Protein AF-A0A950ZQ59-F1 (afdb_monomer_lite)

Radius of gyration: 11.99 Å; chains: 1; bounding box: 27×31×25 Å

Sequence (59 aa):
YEPYVPNKVVACLAPGQPATLPLHEGREPRNGQATAYVCTNYVCAAPTSDPNELRAQLR

Foldseek 3Di:
DQDDDPPDDDDDDDPPDDDPDPVCVPPDDDPPADWDWDDDPNDIDDIDRDPVVVSVSRD

Secondary structure (DSSP, 8-state):
-PPP-TT-------TTS---SGGGTT---BTTB--B--EETTEEPPPB--HHHHHHHT-

pLDDT: mean 89.6, std 5.68, range [64.31, 96.0]

Structure (mmCIF, N/CA/C/O backbone):
data_AF-A0A950ZQ59-F1
#
_entry.id   AF-A0A950ZQ59-F1
#
loop_
_atom_site.group_PDB
_atom_site.id
_atom_site.type_symbol
_atom_site.label_atom_id
_atom_site.label_alt_id
_atom_site.label_comp_id
_atom_site.label_asym_id
_atom_site.label_entity_id
_atom_site.label_seq_id
_atom_site.pdbx_PDB_ins_code
_atom_site.Cartn_x
_atom_site.Cartn_y
_atom_site.Cartn_z
_atom_site.occupancy
_atom_site.B_iso_or_equiv
_atom_site.auth_seq_id
_atom_site.auth_comp_id
_atom_site.auth_asym_id
_atom_site.auth_atom_id
_atom_site.pdbx_PDB_model_num
ATOM 1 N N . TYR A 1 1 ? -3.179 -21.280 -5.266 1.00 64.31 1 TYR A N 1
ATOM 2 C CA . TYR A 1 1 ? -1.867 -21.266 -4.596 1.00 64.31 1 TYR A CA 1
ATOM 3 C C . TYR A 1 1 ? -1.286 -19.878 -4.783 1.00 64.31 1 TYR A C 1
ATOM 5 O O . TYR A 1 1 ? -1.229 -19.432 -5.923 1.00 64.31 1 TYR A O 1
ATOM 13 N N . GLU A 1 2 ? -0.962 -19.167 -3.706 1.00 69.56 2 GLU A N 1
ATOM 14 C CA . GLU A 1 2 ? -0.290 -17.863 -3.794 1.00 69.56 2 GLU A CA 1
ATOM 15 C C . GLU A 1 2 ? 1.221 -18.080 -3.623 1.00 69.56 2 GLU A C 1
ATOM 17 O O . GLU A 1 2 ? 1.615 -18.853 -2.746 1.00 69.56 2 GLU A O 1
ATOM 22 N N . PRO A 1 3 ? 2.074 -17.469 -4.468 1.00 79.12 3 PRO A N 1
ATOM 23 C CA . PRO A 1 3 ? 3.516 -17.627 -4.350 1.00 79.12 3 PRO A CA 1
ATOM 24 C C . PRO A 1 3 ? 4.006 -17.031 -3.026 1.00 79.12 3 PRO A C 1
ATOM 26 O O . PRO A 1 3 ? 3.539 -15.981 -2.576 1.00 79.12 3 PRO A O 1
ATOM 29 N N . TYR A 1 4 ? 4.956 -17.714 -2.391 1.00 83.31 4 TYR A N 1
ATOM 30 C CA . TYR A 1 4 ? 5.624 -17.192 -1.206 1.00 83.31 4 TYR A CA 1
ATOM 31 C C . TYR A 1 4 ? 6.553 -16.041 -1.606 1.00 83.31 4 TYR A C 1
ATOM 33 O O . TYR A 1 4 ? 7.426 -16.220 -2.451 1.00 83.31 4 TYR A O 1
ATOM 41 N N . VAL A 1 5 ? 6.366 -14.873 -0.984 1.00 85.31 5 VAL A N 1
ATOM 42 C CA . VAL A 1 5 ? 7.196 -13.683 -1.213 1.00 85.31 5 VAL A CA 1
ATOM 43 C C . VAL A 1 5 ? 8.063 -13.457 0.026 1.00 85.31 5 VAL A C 1
ATOM 45 O O . VAL A 1 5 ? 7.556 -12.934 1.028 1.00 85.31 5 VAL A O 1
ATOM 48 N N . PRO A 1 6 ? 9.345 -13.869 0.007 1.00 82.38 6 PRO A N 1
ATOM 49 C CA . PRO A 1 6 ? 10.242 -13.598 1.119 1.00 82.38 6 PRO A CA 1
ATOM 50 C C . PRO A 1 6 ? 10.408 -12.082 1.277 1.00 82.38 6 PRO A C 1
ATOM 52 O O . PRO A 1 6 ? 10.528 -11.357 0.292 1.00 82.38 6 PRO A O 1
ATOM 55 N N . ASN A 1 7 ? 10.414 -11.603 2.523 1.00 88.62 7 ASN A N 1
ATOM 56 C CA . ASN A 1 7 ? 10.536 -10.182 2.893 1.00 88.62 7 ASN A CA 1
ATOM 57 C C . ASN A 1 7 ? 9.295 -9.303 2.635 1.00 88.62 7 ASN A C 1
ATOM 59 O O . ASN A 1 7 ? 9.393 -8.076 2.636 1.00 88.62 7 ASN A O 1
ATOM 63 N N . LYS A 1 8 ? 8.109 -9.897 2.464 1.00 90.62 8 LYS A N 1
ATOM 64 C CA . LYS A 1 8 ? 6.848 -9.143 2.424 1.00 90.62 8 LYS A CA 1
ATOM 65 C C . LYS A 1 8 ? 6.380 -8.774 3.835 1.00 90.62 8 LYS A C 1
ATOM 67 O O . LYS A 1 8 ? 6.062 -9.657 4.629 1.00 90.62 8 LYS A O 1
ATOM 72 N N . VAL A 1 9 ? 6.248 -7.478 4.110 1.00 92.06 9 VAL A N 1
ATOM 73 C CA . VAL A 1 9 ? 5.592 -6.953 5.318 1.00 92.06 9 VAL A CA 1
ATOM 74 C C . VAL A 1 9 ? 4.224 -6.403 4.934 1.00 92.06 9 VAL A C 1
ATOM 76 O O . VAL A 1 9 ? 4.112 -5.605 4.006 1.00 92.06 9 VAL A O 1
ATOM 79 N N . VAL A 1 10 ? 3.181 -6.831 5.644 1.00 92.19 10 VAL A N 1
ATOM 80 C CA . VAL A 1 10 ? 1.820 -6.314 5.474 1.00 92.19 10 VAL A CA 1
ATOM 81 C C . VAL A 1 10 ? 1.441 -5.579 6.745 1.00 92.19 10 VAL A C 1
ATOM 83 O O . VAL A 1 10 ? 1.495 -6.147 7.832 1.00 92.19 10 VAL A O 1
ATOM 86 N N . ALA A 1 11 ? 1.057 -4.319 6.600 1.00 93.12 11 ALA A N 1
ATOM 87 C CA . ALA A 1 11 ? 0.586 -3.498 7.697 1.00 93.12 11 ALA A CA 1
ATOM 88 C C . ALA A 1 11 ? -0.750 -2.874 7.299 1.00 93.12 11 ALA A C 1
ATOM 90 O O . ALA A 1 11 ? -0.879 -2.274 6.231 1.00 93.12 11 ALA A O 1
ATOM 91 N N . CYS A 1 12 ? -1.741 -3.039 8.167 1.00 92.56 12 CYS A N 1
ATOM 92 C CA . CYS A 1 12 ? -3.120 -2.649 7.918 1.00 92.56 12 CYS A CA 1
ATOM 93 C C . CYS A 1 12 ? -3.511 -1.526 8.875 1.00 92.56 12 CYS A C 1
ATOM 95 O O . CYS A 1 12 ? -3.270 -1.635 10.075 1.00 92.56 12 CYS A O 1
ATOM 97 N N . LEU A 1 13 ? -4.165 -0.493 8.349 1.00 91.06 13 LEU A N 1
ATOM 98 C CA . LEU A 1 13 ? -4.780 0.563 9.145 1.00 91.06 13 LEU A CA 1
ATOM 99 C C . LEU A 1 13 ? -6.280 0.580 8.858 1.00 91.06 13 LEU A C 1
ATOM 101 O O . LEU A 1 13 ? -6.693 0.679 7.703 1.00 91.06 13 LEU A O 1
ATOM 105 N N . ALA A 1 14 ? -7.091 0.455 9.907 1.00 87.44 14 ALA A N 1
ATOM 106 C CA . ALA A 1 14 ? -8.535 0.586 9.774 1.00 87.44 14 ALA A CA 1
ATOM 107 C C . ALA A 1 14 ? -8.924 2.068 9.604 1.00 87.44 14 ALA A C 1
ATOM 109 O O . ALA A 1 14 ? -8.275 2.940 10.191 1.00 87.44 14 ALA A O 1
ATOM 110 N N . PRO A 1 15 ? -9.992 2.378 8.849 1.00 83.62 15 PRO A N 1
ATOM 111 C CA . PRO A 1 15 ? -10.486 3.745 8.726 1.00 83.62 15 PRO A CA 1
ATOM 112 C C . PRO A 1 15 ? -10.768 4.370 10.100 1.00 83.62 15 PRO A C 1
ATOM 114 O O . PRO A 1 15 ? -11.367 3.733 10.965 1.00 83.62 15 PRO A O 1
ATOM 117 N N . GLY A 1 16 ? -10.333 5.615 10.303 1.00 82.94 16 GLY A N 1
ATOM 118 C CA . GLY A 1 16 ? -10.535 6.346 11.559 1.00 82.94 16 GLY A CA 1
ATOM 119 C C . GLY A 1 16 ? -9.602 5.941 12.706 1.00 82.94 16 GLY A C 1
ATOM 120 O O . GLY A 1 16 ? -9.724 6.487 13.800 1.00 82.94 16 GLY A O 1
ATOM 121 N N . GLN A 1 17 ? -8.670 5.010 12.487 1.00 86.81 17 GLN A N 1
ATOM 122 C CA . GLN A 1 17 ? -7.585 4.756 13.432 1.00 86.81 17 GLN A CA 1
ATOM 123 C C . GLN A 1 17 ? -6.402 5.693 13.153 1.00 86.81 17 GLN A C 1
ATOM 125 O O . GLN A 1 17 ? -6.092 5.955 11.988 1.00 86.81 17 GLN A O 1
ATOM 130 N N . PRO A 1 18 ? -5.719 6.194 14.196 1.00 85.81 18 PRO A N 1
ATOM 131 C CA . PRO A 1 18 ? -4.523 7.000 14.008 1.00 85.81 18 PRO A CA 1
ATOM 132 C C . PRO A 1 18 ? -3.387 6.156 13.415 1.00 85.81 18 PRO A C 1
ATOM 134 O O . PRO A 1 18 ? -3.167 5.011 13.815 1.00 85.81 18 PRO A O 1
ATOM 137 N N . ALA A 1 19 ? -2.635 6.741 12.483 1.00 88.44 19 ALA A N 1
ATOM 138 C CA . ALA A 1 19 ? -1.418 6.142 11.951 1.00 88.44 19 ALA A CA 1
ATOM 139 C C . ALA A 1 19 ? -0.335 6.099 13.043 1.00 88.44 19 ALA A C 1
ATOM 141 O O . ALA A 1 19 ? 0.184 7.133 13.453 1.00 88.44 19 ALA A O 1
ATOM 142 N N . THR A 1 20 ? 0.004 4.901 13.522 1.00 90.38 20 THR A N 1
ATOM 143 C CA . THR A 1 20 ? 1.067 4.690 14.525 1.00 90.38 20 THR A CA 1
ATOM 144 C C . THR A 1 20 ? 2.401 4.272 13.909 1.00 90.38 20 THR A C 1
ATOM 146 O O . THR A 1 20 ? 3.443 4.395 14.546 1.00 90.38 20 THR A O 1
ATOM 149 N N . LEU A 1 21 ? 2.376 3.777 12.668 1.00 90.94 21 LEU A N 1
ATOM 150 C CA . LEU A 1 21 ? 3.560 3.391 11.908 1.00 90.94 21 LEU A CA 1
ATOM 151 C C . LEU A 1 21 ? 3.813 4.420 10.802 1.00 90.94 21 LEU A C 1
ATOM 153 O O . LEU A 1 21 ? 2.862 4.755 10.092 1.00 90.94 21 LEU A O 1
ATOM 157 N N . PRO A 1 22 ? 5.076 4.819 10.554 1.00 89.75 22 PRO A N 1
ATOM 158 C CA . PRO A 1 22 ? 5.418 5.714 9.447 1.00 89.75 22 PRO A CA 1
ATOM 159 C C . PRO A 1 22 ? 4.941 5.206 8.082 1.00 89.75 22 PRO A C 1
ATOM 161 O O . PRO A 1 22 ? 4.609 5.989 7.200 1.00 89.75 22 PRO A O 1
ATOM 164 N N . LEU A 1 23 ? 4.832 3.881 7.896 1.00 88.62 23 LEU A N 1
ATOM 165 C CA . LEU A 1 23 ? 4.301 3.333 6.647 1.00 88.62 23 LEU A CA 1
ATOM 166 C C . LEU A 1 23 ? 2.839 3.738 6.397 1.00 88.62 23 LEU A C 1
ATOM 168 O O . LEU A 1 23 ? 2.429 3.723 5.249 1.00 88.62 23 LEU A O 1
ATOM 172 N N . HIS A 1 24 ? 2.050 4.110 7.402 1.00 91.44 24 HIS A N 1
ATOM 173 C CA . HIS A 1 24 ? 0.653 4.503 7.204 1.00 91.44 24 HIS A CA 1
ATOM 174 C C . HIS A 1 24 ? 0.471 5.971 6.797 1.00 91.44 24 HIS A C 1
ATOM 176 O O . HIS A 1 24 ? -0.624 6.354 6.387 1.00 91.44 24 HIS A O 1
ATOM 182 N N . GLU A 1 25 ? 1.517 6.792 6.880 1.00 88.56 25 GLU A N 1
ATOM 183 C CA . GLU A 1 25 ? 1.435 8.216 6.560 1.00 88.56 25 GLU A CA 1
ATOM 184 C C . GLU A 1 2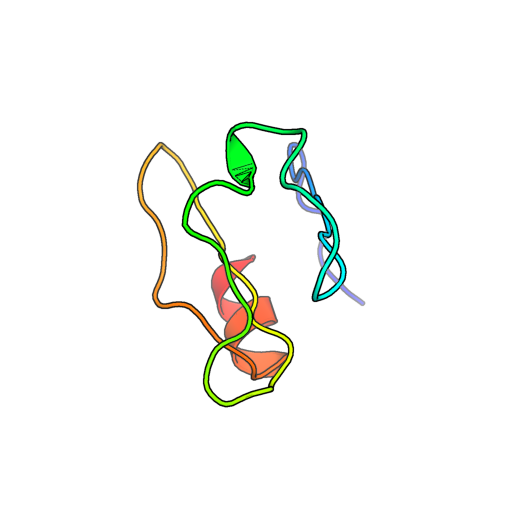5 ? 1.008 8.432 5.100 1.00 88.56 25 GLU A C 1
ATOM 186 O O . GLU A 1 25 ? 1.611 7.902 4.165 1.00 88.56 25 GLU A O 1
ATOM 191 N N . GLY A 1 26 ? -0.078 9.187 4.902 1.00 86.56 26 GLY A N 1
ATOM 192 C CA . GLY A 1 26 ? -0.638 9.476 3.575 1.00 86.56 26 GLY A CA 1
ATOM 193 C C . GLY A 1 26 ? -1.278 8.276 2.857 1.00 86.56 26 GLY A C 1
ATOM 194 O O . GLY A 1 26 ? -1.560 8.364 1.658 1.00 86.56 26 GLY A O 1
ATOM 195 N N . ARG A 1 27 ? -1.504 7.149 3.550 1.00 90.00 27 ARG A N 1
ATOM 196 C CA . ARG A 1 27 ? -2.092 5.923 2.980 1.00 90.00 27 ARG A CA 1
A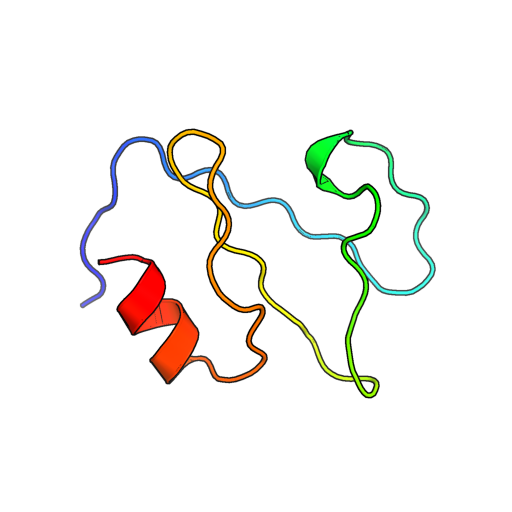TOM 197 C C . ARG A 1 27 ? -3.496 5.698 3.504 1.00 90.00 27 ARG A C 1
ATOM 199 O O . ARG A 1 27 ? -3.725 4.916 4.423 1.00 90.00 27 ARG A O 1
ATOM 206 N N . GLU A 1 28 ? -4.432 6.397 2.885 1.00 88.62 28 GLU A N 1
ATOM 207 C CA . GLU A 1 28 ? -5.841 6.354 3.251 1.00 88.62 28 GLU A CA 1
ATOM 208 C C . GLU A 1 28 ? -6.666 5.523 2.256 1.00 88.62 28 GLU A C 1
ATOM 210 O O . GLU A 1 28 ? -6.276 5.352 1.096 1.00 88.62 28 GLU A O 1
ATOM 215 N N . PRO A 1 29 ? -7.835 5.015 2.679 1.00 91.19 29 PRO A N 1
ATOM 216 C CA . PRO A 1 29 ? -8.832 4.480 1.761 1.00 91.19 29 PRO A CA 1
ATOM 217 C C . PRO A 1 29 ? -9.191 5.507 0.678 1.00 91.19 29 PRO A C 1
ATOM 219 O O . PRO A 1 29 ? -9.542 6.648 0.982 1.00 91.19 29 PRO A O 1
ATOM 222 N N . ARG A 1 30 ? -9.158 5.106 -0.594 1.00 90.38 30 ARG A N 1
ATOM 223 C CA . ARG A 1 30 ? -9.599 5.937 -1.720 1.00 90.38 30 ARG A CA 1
ATOM 224 C C . ARG A 1 30 ? -11.033 5.601 -2.090 1.00 90.38 30 ARG A C 1
ATOM 226 O O . ARG A 1 30 ? -11.415 4.437 -2.120 1.00 90.38 30 ARG A O 1
ATOM 233 N N . ASN A 1 31 ? -11.832 6.625 -2.387 1.00 89.81 31 ASN A N 1
ATOM 234 C CA . ASN A 1 31 ? -13.238 6.476 -2.786 1.00 89.81 31 ASN A CA 1
ATOM 235 C C . ASN A 1 31 ? -14.086 5.657 -1.788 1.00 89.81 31 ASN A C 1
ATOM 237 O O . ASN A 1 31 ? -15.015 4.960 -2.186 1.00 89.81 31 ASN A O 1
ATOM 241 N N . GLY A 1 32 ? -13.737 5.690 -0.495 1.00 89.12 32 GLY A N 1
ATOM 242 C CA . GLY A 1 32 ? -14.401 4.892 0.542 1.00 89.12 32 GLY A CA 1
ATOM 243 C C . GLY A 1 32 ? -14.135 3.382 0.460 1.00 89.12 32 GLY A C 1
ATOM 244 O O . GLY A 1 32 ? -14.772 2.616 1.179 1.00 89.12 32 GLY A O 1
ATOM 245 N N . GLN A 1 33 ? -13.207 2.941 -0.393 1.00 90.94 33 GLN A N 1
ATOM 246 C CA . GLN A 1 33 ? -12.851 1.537 -0.576 1.00 90.94 33 GLN A CA 1
ATOM 247 C C . GLN A 1 33 ? -11.510 1.210 0.082 1.00 90.94 33 GLN A C 1
ATOM 249 O O . GLN A 1 33 ? -10.583 2.026 0.108 1.00 90.94 33 GLN A O 1
ATOM 254 N N . ALA A 1 34 ? -11.382 -0.029 0.5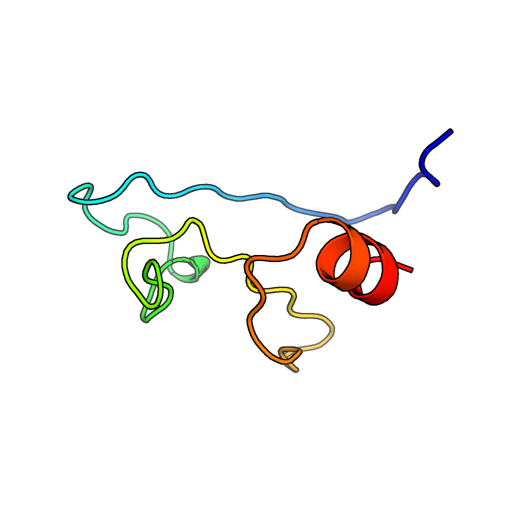64 1.00 92.75 34 ALA A N 1
ATOM 255 C CA . ALA A 1 34 ? -10.100 -0.560 1.010 1.00 92.75 34 ALA A CA 1
ATOM 256 C C . ALA A 1 34 ? -9.074 -0.439 -0.127 1.00 92.75 34 ALA A C 1
ATOM 258 O O . ALA A 1 34 ? -9.315 -0.906 -1.236 1.00 92.75 34 ALA A O 1
ATOM 259 N N . THR A 1 35 ? -7.953 0.228 0.145 1.00 95.00 35 THR A N 1
ATOM 260 C CA . THR A 1 35 ? -6.930 0.536 -0.859 1.00 95.00 35 THR A CA 1
ATOM 261 C C . THR A 1 35 ? -5.592 -0.019 -0.403 1.00 95.00 35 THR A C 1
ATOM 263 O O . THR A 1 35 ? -5.132 0.267 0.702 1.00 95.00 35 THR A O 1
ATOM 266 N N . ALA A 1 36 ? -4.965 -0.815 -1.259 1.00 95.62 36 ALA A N 1
ATOM 267 C CA . ALA A 1 36 ? -3.641 -1.360 -1.044 1.00 95.62 36 ALA A CA 1
ATOM 268 C C . ALA A 1 36 ? -2.572 -0.456 -1.670 1.00 95.62 36 ALA A C 1
ATOM 270 O O . ALA A 1 36 ? -2.742 0.092 -2.760 1.00 95.62 36 ALA A O 1
ATOM 271 N N . TYR A 1 37 ? -1.446 -0.340 -0.966 1.00 94.75 37 TYR A N 1
ATOM 272 C CA . TYR A 1 37 ? -0.277 0.426 -1.383 1.00 94.75 37 TYR A CA 1
ATOM 273 C C . TYR A 1 37 ? 0.944 -0.489 -1.341 1.00 94.75 37 TYR A C 1
ATOM 275 O O . TYR A 1 37 ? 1.470 -0.773 -0.262 1.00 94.75 37 TYR A O 1
ATOM 283 N N . VAL A 1 38 ? 1.397 -0.947 -2.506 1.00 94.25 38 VAL A N 1
ATOM 284 C CA . VAL A 1 38 ? 2.586 -1.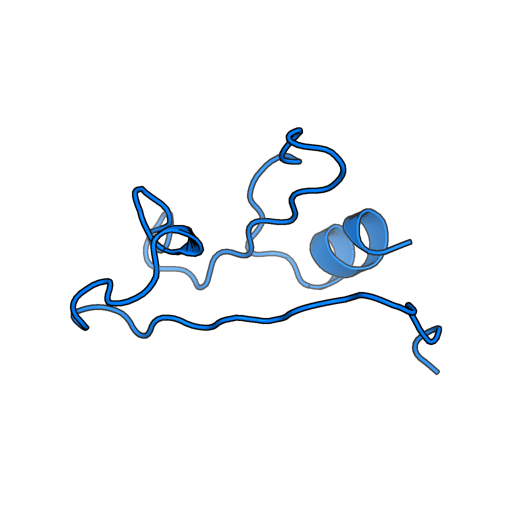798 -2.624 1.00 94.25 38 VAL A CA 1
ATOM 285 C C . VAL A 1 38 ? 3.790 -0.920 -2.925 1.00 94.25 38 VAL A C 1
ATOM 287 O O . VAL A 1 38 ? 3.797 -0.200 -3.922 1.00 94.25 38 VAL A O 1
ATOM 290 N N . CYS A 1 39 ? 4.800 -0.973 -2.058 1.00 92.75 39 CYS A N 1
ATOM 291 C CA . CYS A 1 39 ? 6.056 -0.269 -2.275 1.00 92.75 39 CYS A CA 1
ATOM 292 C C . CYS A 1 39 ? 7.234 -1.233 -2.172 1.00 92.75 39 CYS A C 1
ATOM 294 O O . CYS A 1 39 ? 7.338 -2.003 -1.218 1.00 92.75 39 CYS A O 1
ATOM 296 N N . THR A 1 40 ? 8.135 -1.146 -3.139 1.00 91.19 40 THR A N 1
ATOM 297 C CA . THR A 1 40 ? 9.342 -1.959 -3.267 1.00 91.19 40 THR A CA 1
ATOM 298 C C . THR A 1 40 ? 10.502 -1.043 -3.620 1.00 91.19 40 THR A C 1
ATOM 300 O O . THR A 1 40 ? 10.392 -0.199 -4.504 1.00 91.19 40 THR A O 1
ATOM 303 N N . ASN A 1 41 ? 11.620 -1.175 -2.899 1.00 90.75 41 ASN A N 1
ATOM 304 C CA . ASN A 1 41 ? 12.821 -0.355 -3.106 1.00 90.75 41 ASN A CA 1
ATOM 305 C C . ASN A 1 41 ? 12.527 1.156 -3.189 1.00 90.75 41 ASN A C 1
ATOM 307 O O . ASN A 1 41 ? 12.994 1.833 -4.098 1.00 90.75 41 ASN A O 1
ATOM 311 N N . TYR A 1 42 ? 11.738 1.675 -2.240 1.00 89.44 42 TYR A N 1
ATOM 312 C CA . TYR A 1 42 ? 11.346 3.093 -2.156 1.00 89.44 42 TYR A CA 1
ATOM 313 C C . TYR A 1 42 ? 10.463 3.609 -3.305 1.00 89.44 42 TYR A C 1
ATOM 315 O O . TYR A 1 42 ? 10.159 4.799 -3.354 1.00 89.44 42 TYR A O 1
ATOM 323 N N . VAL A 1 43 ? 9.990 2.729 -4.188 1.00 91.50 43 VAL A N 1
ATOM 324 C CA . VAL A 1 43 ? 9.050 3.055 -5.264 1.00 91.50 43 VAL A CA 1
ATOM 325 C C . VAL A 1 43 ? 7.707 2.413 -4.955 1.00 91.50 43 VAL A C 1
ATOM 32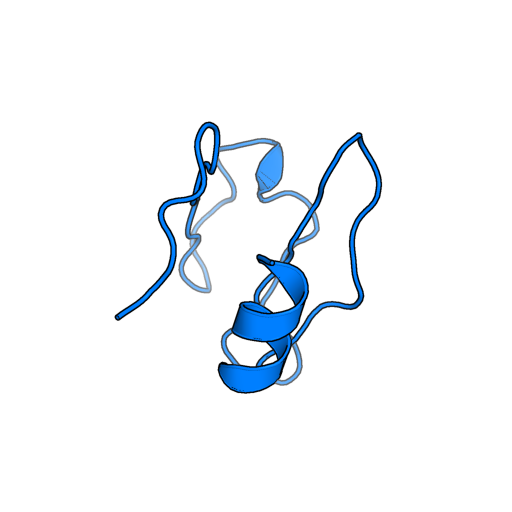7 O O . VAL A 1 43 ? 7.640 1.231 -4.631 1.00 91.50 43 VAL A O 1
ATOM 330 N N . CYS A 1 44 ? 6.630 3.189 -5.043 1.00 92.50 44 CYS A N 1
ATOM 331 C CA . CYS A 1 44 ? 5.277 2.682 -4.851 1.00 92.50 44 CYS A CA 1
ATOM 332 C C . CYS A 1 44 ? 4.576 2.500 -6.197 1.00 92.50 44 CYS A C 1
ATOM 334 O O . CYS A 1 44 ? 4.654 3.365 -7.070 1.00 92.50 44 CYS A O 1
ATOM 336 N N . ALA A 1 45 ? 3.873 1.381 -6.347 1.00 94.00 45 ALA A N 1
ATOM 337 C CA . ALA A 1 45 ? 2.964 1.159 -7.462 1.00 94.00 45 ALA A CA 1
ATOM 338 C C . ALA A 1 45 ? 1.715 2.050 -7.341 1.00 94.00 45 ALA A C 1
ATOM 340 O O . ALA A 1 45 ? 1.454 2.664 -6.300 1.00 94.00 45 ALA A O 1
ATOM 341 N N . ALA A 1 46 ? 0.918 2.096 -8.411 1.00 94.12 46 ALA A N 1
ATOM 342 C CA . ALA A 1 46 ? -0.384 2.746 -8.373 1.00 94.12 46 ALA A CA 1
ATOM 343 C C . ALA A 1 46 ? -1.267 2.098 -7.282 1.00 94.12 46 ALA A C 1
ATOM 345 O O . ALA A 1 46 ? -1.414 0.873 -7.274 1.00 94.12 46 ALA A O 1
ATOM 346 N N . PRO A 1 47 ? -1.855 2.880 -6.361 1.00 95.25 47 PRO A N 1
ATOM 347 C CA . PRO A 1 47 ? -2.726 2.334 -5.325 1.00 95.25 47 PRO A CA 1
ATOM 348 C C . PRO A 1 47 ? -3.975 1.707 -5.935 1.00 95.25 47 PRO A C 1
ATOM 350 O O . PRO A 1 47 ? -4.583 2.306 -6.823 1.00 95.25 47 PRO A O 1
ATOM 353 N N . THR A 1 48 ? -4.365 0.536 -5.437 1.00 96.00 48 THR A N 1
ATOM 354 C CA . THR A 1 48 ? -5.457 -0.257 -6.014 1.00 96.00 48 THR A CA 1
ATOM 355 C C . THR A 1 48 ? -6.417 -0.776 -4.950 1.00 96.00 48 THR A C 1
ATOM 357 O O . THR A 1 48 ? -6.008 -1.111 -3.837 1.00 96.00 48 THR A O 1
ATOM 360 N N . SER A 1 49 ? -7.703 -0.837 -5.290 1.00 95.81 49 SER A N 1
ATOM 361 C CA . SER A 1 49 ? -8.735 -1.547 -4.529 1.00 95.81 49 SER A CA 1
ATOM 362 C C . SER A 1 49 ? -9.121 -2.890 -5.168 1.00 95.81 49 SER A C 1
ATOM 364 O O . SER A 1 49 ? -9.921 -3.624 -4.588 1.00 95.81 49 SER A O 1
ATOM 366 N N . ASP A 1 50 ? -8.545 -3.247 -6.325 1.00 95.44 50 ASP A N 1
ATOM 367 C CA . ASP A 1 50 ? -8.791 -4.520 -7.009 1.00 95.44 50 ASP A CA 1
ATOM 368 C C . ASP A 1 50 ? -7.825 -5.613 -6.496 1.00 95.44 50 ASP A C 1
ATOM 370 O O . ASP A 1 50 ? -6.600 -5.501 -6.645 1.00 95.44 50 ASP A O 1
ATOM 374 N N . PRO A 1 51 ? -8.340 -6.723 -5.931 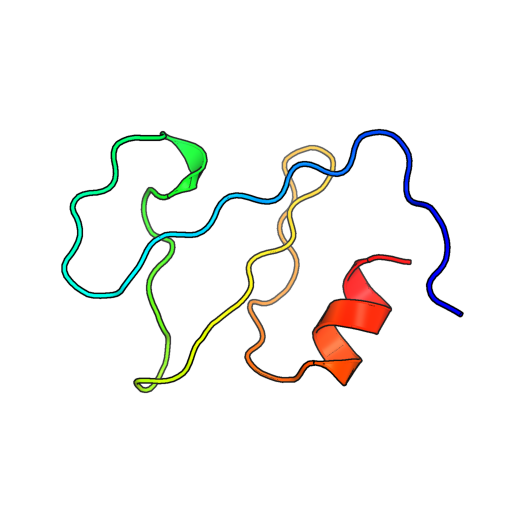1.00 93.12 51 PRO A N 1
ATOM 375 C CA . PRO A 1 51 ? -7.518 -7.854 -5.508 1.00 93.12 51 PRO A CA 1
ATOM 376 C C . PRO A 1 51 ? -6.660 -8.476 -6.620 1.00 93.12 51 PRO A C 1
ATOM 378 O O . PRO A 1 51 ? -5.605 -9.044 -6.331 1.00 93.12 51 PRO A O 1
ATOM 381 N N . ASN A 1 52 ? -7.098 -8.434 -7.879 1.00 93.25 52 ASN A N 1
ATOM 382 C CA . ASN A 1 52 ? -6.343 -8.981 -9.007 1.00 93.25 52 ASN A CA 1
ATOM 383 C C . ASN A 1 52 ? -5.149 -8.096 -9.362 1.00 93.25 52 ASN A C 1
ATOM 385 O O . ASN A 1 52 ? -4.049 -8.614 -9.564 1.00 93.25 52 ASN A O 1
ATOM 389 N N . GLU A 1 53 ? -5.338 -6.776 -9.369 1.00 94.31 53 GLU A N 1
ATOM 390 C CA . GLU A 1 53 ? -4.246 -5.817 -9.553 1.00 94.31 53 GLU A CA 1
ATOM 391 C C . GLU A 1 53 ? -3.232 -5.923 -8.413 1.00 94.31 53 GLU A C 1
ATOM 393 O O . GLU A 1 53 ? -2.031 -6.005 -8.668 1.00 94.31 53 GLU A O 1
ATOM 398 N N . LEU A 1 54 ? -3.697 -6.035 -7.163 1.00 93.19 54 LEU A N 1
ATOM 399 C CA . LEU A 1 54 ? -2.816 -6.248 -6.014 1.00 93.19 54 LEU A CA 1
ATOM 400 C C . LEU A 1 54 ? -1.963 -7.513 -6.181 1.00 93.19 54 LEU A C 1
ATOM 402 O O . LEU A 1 54 ? -0.756 -7.491 -5.945 1.00 93.19 54 LEU A O 1
ATOM 406 N N . ARG A 1 55 ? -2.559 -8.623 -6.629 1.00 91.69 55 ARG A N 1
ATOM 407 C CA . ARG A 1 55 ? -1.804 -9.857 -6.900 1.00 91.69 55 ARG A CA 1
ATOM 408 C C . ARG A 1 55 ? -0.780 -9.689 -8.010 1.00 91.69 55 ARG A C 1
ATOM 410 O O . ARG A 1 55 ? 0.271 -10.313 -7.931 1.00 91.69 55 ARG A O 1
ATOM 417 N N . ALA A 1 56 ? -1.070 -8.886 -9.031 1.00 91.38 56 ALA A N 1
ATOM 418 C CA . ALA A 1 56 ? -0.113 -8.586 -10.089 1.00 91.38 56 ALA A CA 1
ATOM 419 C C . ALA A 1 56 ? 1.062 -7.735 -9.574 1.00 91.38 56 ALA A C 1
ATOM 421 O O . ALA A 1 56 ? 2.196 -7.988 -9.967 1.00 91.38 56 ALA A O 1
ATOM 422 N N . GLN A 1 57 ? 0.805 -6.790 -8.664 1.00 91.50 57 GLN A N 1
ATOM 423 C CA . GLN A 1 57 ? 1.831 -5.943 -8.037 1.00 91.50 57 GLN A CA 1
ATOM 424 C C . GLN A 1 57 ? 2.742 -6.696 -7.053 1.00 91.50 57 GLN A C 1
ATOM 426 O O . GLN A 1 57 ? 3.848 -6.242 -6.782 1.00 91.50 57 GLN A O 1
ATOM 431 N N . LEU A 1 58 ? 2.281 -7.824 -6.501 1.00 89.50 58 LEU A N 1
ATOM 432 C CA . LEU A 1 58 ? 3.019 -8.659 -5.542 1.00 89.50 58 LEU A CA 1
ATOM 433 C C . LEU A 1 58 ? 3.824 -9.799 -6.196 1.00 89.50 58 LEU A C 1
ATOM 435 O O . LEU A 1 58 ? 4.278 -10.695 -5.479 1.00 89.50 58 LEU A O 1
ATOM 439 N N . ARG A 1 59 ? 3.934 -9.809 -7.528 1.00 81.56 59 ARG A N 1
ATOM 440 C CA . ARG A 1 59 ? 4.714 -10.808 -8.273 1.00 81.56 59 ARG A CA 1
ATOM 441 C C . ARG A 1 59 ? 6.212 -10.553 -8.207 1.00 81.56 59 ARG A C 1
ATOM 443 O O . ARG A 1 59 ? 6.612 -9.372 -8.167 1.00 81.56 59 ARG A O 1
#